Protein AF-A0A164ZJC5-F1 (afdb_monomer_lite)

Foldseek 3Di:
DDDDDPPVVPDDPDDPPQVPDPDDHPVVLLVPQVCNVVVHDCVVCVVVPVNVVVDPPVVVVVVVVVVCCVVVVDPDDDD

Sequence (79 aa):
MLKKDGRDSKRPPYIPPLSKLPGPNARDSRRHDIFLQLGLDPLREINNDQLLRGQRSQRKLGQTIRRAKKMGILPIWSN

pLDDT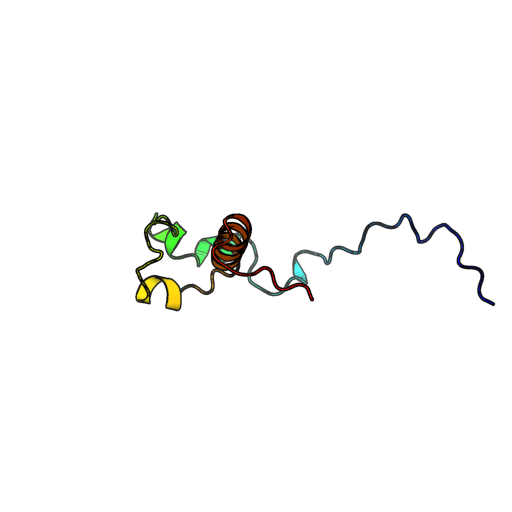: mean 70.34, std 9.43, range [44.31, 86.06]

Organism: NCBI:txid1314777

Structure (mmCIF, N/CA/C/O backbone):
data_AF-A0A164ZJC5-F1
#
_entry.id   AF-A0A164ZJC5-F1
#
loop_
_atom_site.group_PDB
_atom_site.id
_atom_site.type_symbol
_atom_site.label_atom_id
_atom_site.label_alt_id
_atom_site.label_comp_id
_atom_site.label_asym_id
_atom_site.label_entity_id
_atom_site.label_seq_id
_atom_site.pdbx_PDB_ins_code
_atom_site.Cartn_x
_atom_site.Cartn_y
_atom_site.Cartn_z
_atom_site.occupancy
_atom_site.B_iso_or_equiv
_atom_site.auth_seq_id
_atom_site.auth_comp_id
_atom_site.auth_asym_id
_atom_site.auth_atom_id
_atom_site.pdbx_PDB_model_num
ATOM 1 N N . MET A 1 1 ? 33.504 26.205 -25.544 1.00 44.31 1 MET A N 1
ATOM 2 C CA . MET A 1 1 ? 32.165 26.645 -25.086 1.00 44.31 1 MET A CA 1
ATOM 3 C C . MET A 1 1 ? 31.117 26.059 -26.032 1.00 44.31 1 MET A C 1
ATOM 5 O O . MET A 1 1 ? 30.964 26.580 -27.128 1.00 44.31 1 MET A O 1
ATOM 9 N N . LEU A 1 2 ? 30.459 24.942 -25.684 1.00 57.50 2 LEU A N 1
ATOM 10 C CA . LEU A 1 2 ? 29.369 24.402 -26.513 1.00 57.50 2 LEU A CA 1
ATOM 11 C C . LEU A 1 2 ? 28.117 25.266 -26.313 1.00 57.50 2 LEU A C 1
ATOM 13 O O . LEU A 1 2 ? 27.558 25.308 -25.217 1.00 57.50 2 LEU A O 1
ATOM 17 N N . LYS A 1 3 ? 27.686 25.959 -27.370 1.00 54.12 3 LYS A N 1
ATOM 18 C CA . LYS A 1 3 ? 26.379 26.619 -27.423 1.00 54.12 3 LYS A CA 1
ATOM 19 C C . LYS A 1 3 ? 25.309 25.523 -27.371 1.00 54.12 3 LYS A C 1
ATOM 21 O O . LYS A 1 3 ? 25.207 24.721 -28.291 1.00 54.12 3 LYS A O 1
ATOM 26 N N . LYS A 1 4 ? 24.556 25.450 -26.269 1.00 55.03 4 LYS A N 1
ATOM 27 C CA . LYS A 1 4 ? 23.345 24.625 -26.183 1.00 55.03 4 LYS A CA 1
ATOM 28 C C . LYS A 1 4 ? 22.285 25.290 -27.051 1.00 55.03 4 LYS A C 1
ATOM 30 O O . LYS A 1 4 ? 21.718 26.306 -26.656 1.00 55.03 4 LYS A O 1
ATOM 35 N N . ASP A 1 5 ? 22.054 24.741 -28.236 1.00 53.06 5 ASP A N 1
ATOM 36 C CA . ASP A 1 5 ? 20.928 25.128 -29.077 1.00 53.06 5 ASP A CA 1
ATOM 37 C C . ASP A 1 5 ? 19.637 25.046 -28.249 1.00 53.06 5 ASP A C 1
ATOM 39 O O . ASP A 1 5 ? 19.318 24.005 -27.671 1.00 53.06 5 ASP A O 1
ATOM 43 N N . GLY A 1 6 ? 18.864 26.134 -28.203 1.00 56.78 6 GLY A N 1
ATOM 44 C CA . GLY A 1 6 ? 17.618 26.268 -27.432 1.00 56.78 6 GLY A CA 1
ATOM 45 C C . GLY A 1 6 ? 16.461 25.348 -27.860 1.00 56.78 6 GLY A C 1
ATOM 46 O O . GLY A 1 6 ? 15.307 25.638 -27.560 1.00 56.78 6 GLY A O 1
ATOM 47 N N . ARG A 1 7 ? 16.750 24.250 -28.568 1.00 54.91 7 ARG A N 1
ATOM 48 C CA . ARG A 1 7 ? 15.804 23.227 -29.037 1.00 54.91 7 ARG A CA 1
ATOM 49 C C . ARG A 1 7 ? 15.658 22.047 -28.069 1.00 54.91 7 ARG A C 1
ATOM 51 O O . ARG A 1 7 ? 14.736 21.250 -28.226 1.00 54.91 7 ARG A O 1
ATOM 58 N N . ASP A 1 8 ? 16.527 21.940 -27.064 1.00 56.41 8 ASP A N 1
ATOM 59 C CA . ASP A 1 8 ? 16.488 20.834 -26.097 1.00 56.41 8 ASP A CA 1
ATOM 60 C C . ASP A 1 8 ? 15.561 21.086 -24.898 1.00 56.41 8 ASP A C 1
ATOM 62 O O . ASP A 1 8 ? 15.135 20.140 -24.243 1.00 56.41 8 ASP A O 1
ATOM 66 N N . SER A 1 9 ? 15.151 22.332 -24.642 1.00 58.22 9 SER A N 1
ATOM 67 C CA . SER A 1 9 ? 14.270 22.687 -23.514 1.00 58.22 9 SER A CA 1
ATOM 68 C C . SER A 1 9 ? 12.785 22.348 -23.725 1.00 58.22 9 SER A C 1
ATOM 70 O O . SER A 1 9 ? 11.978 22.543 -22.818 1.00 58.22 9 SER A O 1
ATOM 72 N N . LYS A 1 10 ? 12.403 21.852 -24.911 1.00 62.94 10 LYS A N 1
ATOM 73 C CA . LYS A 1 10 ? 11.008 21.542 -25.288 1.00 62.94 10 LYS A CA 1
ATOM 74 C C . LYS A 1 10 ? 10.728 20.049 -25.481 1.00 62.94 10 LYS A C 1
ATOM 76 O O . LYS A 1 10 ? 9.585 19.690 -25.755 1.00 62.94 10 LYS A O 1
ATOM 81 N N . ARG A 1 11 ? 11.734 19.174 -25.379 1.00 61.81 11 ARG A N 1
ATOM 82 C CA . ARG A 1 11 ? 11.515 17.732 -25.558 1.00 61.81 11 ARG A CA 1
ATOM 83 C C . ARG A 1 11 ? 10.785 17.192 -24.324 1.00 61.81 11 ARG A C 1
ATOM 85 O O . ARG A 1 11 ? 11.284 17.395 -23.217 1.00 61.81 11 ARG A O 1
ATOM 92 N N . PRO A 1 12 ? 9.619 16.537 -24.476 1.00 71.25 12 PRO A N 1
ATOM 93 C CA . PRO A 1 12 ? 8.970 15.900 -23.342 1.00 71.25 12 PRO A CA 1
ATOM 94 C C . PRO A 1 12 ? 9.934 14.876 -22.724 1.00 71.25 12 PRO A C 1
ATOM 96 O O . PRO A 1 12 ? 10.736 14.277 -23.452 1.00 71.25 12 PRO A O 1
ATOM 99 N N . PRO A 1 13 ? 9.895 14.678 -21.396 1.00 74.38 13 PRO A N 1
ATOM 100 C CA . PRO A 1 13 ? 10.739 13.685 -20.746 1.00 74.38 13 PRO A CA 1
ATOM 101 C C . PRO A 1 13 ? 10.516 12.317 -21.399 1.00 74.38 13 PRO A C 1
ATOM 103 O O . PRO A 1 13 ? 9.382 11.951 -21.708 1.00 74.38 13 PRO A O 1
ATOM 106 N N . TYR A 1 14 ? 11.596 11.565 -21.624 1.00 74.62 14 TYR A N 1
ATOM 107 C CA . TYR A 1 14 ? 11.502 10.205 -22.150 1.00 74.62 14 TYR A CA 1
ATOM 108 C C . TYR A 1 14 ? 10.671 9.347 -21.193 1.00 74.62 14 TYR A C 1
ATOM 110 O O . TYR A 1 14 ? 11.077 9.090 -20.060 1.00 74.62 14 TYR A O 1
ATOM 118 N N . ILE A 1 15 ? 9.503 8.905 -21.656 1.00 71.62 15 ILE A N 1
ATOM 119 C CA . ILE A 1 15 ? 8.678 7.935 -20.943 1.00 71.62 15 ILE A CA 1
ATOM 120 C C . ILE A 1 15 ? 9.097 6.561 -21.472 1.00 71.62 15 ILE A C 1
ATOM 122 O O . ILE A 1 15 ? 8.916 6.302 -22.667 1.00 71.62 15 ILE A O 1
ATOM 126 N N . PRO A 1 16 ? 9.689 5.684 -20.641 1.00 67.06 16 PRO A N 1
ATOM 127 C CA . PRO A 1 16 ? 10.069 4.358 -21.096 1.00 67.06 16 PRO A CA 1
ATOM 128 C C . PRO A 1 16 ? 8.828 3.610 -21.608 1.00 67.06 16 PRO A C 1
ATOM 130 O O . PRO A 1 16 ? 7.748 3.737 -21.022 1.00 67.06 16 PRO A O 1
ATOM 133 N N . PRO A 1 17 ? 8.955 2.822 -22.691 1.00 69.12 17 PRO A N 1
ATOM 134 C CA . PRO A 1 17 ? 7.860 1.995 -23.174 1.00 69.12 17 PRO A CA 1
ATOM 135 C C . PRO A 1 17 ? 7.406 1.045 -22.065 1.00 69.12 17 PRO A C 1
ATOM 137 O O . PRO A 1 17 ? 8.216 0.588 -21.257 1.00 69.12 17 PRO A O 1
ATOM 140 N N . LEU A 1 18 ? 6.108 0.731 -22.046 1.00 61.16 18 LEU A N 1
ATOM 141 C CA . LEU A 1 18 ? 5.448 -0.016 -20.968 1.00 61.16 18 LEU A CA 1
ATOM 142 C C . LEU A 1 18 ? 6.127 -1.365 -20.646 1.00 61.16 18 LEU A C 1
ATOM 144 O O . LEU A 1 18 ? 6.024 -1.848 -19.525 1.00 61.16 18 LEU A O 1
ATOM 148 N N . SER A 1 19 ? 6.848 -1.941 -21.612 1.00 63.12 19 SER A N 1
ATOM 149 C CA . SER A 1 19 ? 7.627 -3.178 -21.496 1.00 63.12 19 SER A CA 1
ATOM 150 C C . SER A 1 19 ? 8.930 -3.060 -20.694 1.00 63.12 19 SER A C 1
ATOM 152 O O . SER A 1 19 ? 9.437 -4.075 -20.233 1.00 63.12 19 SER A O 1
ATOM 154 N N . LYS A 1 20 ? 9.488 -1.852 -20.528 1.00 66.75 20 LYS A N 1
ATOM 155 C CA . LYS A 1 20 ? 10.719 -1.595 -19.753 1.00 66.75 20 LYS A CA 1
ATOM 156 C C . LYS A 1 20 ? 10.445 -1.171 -18.309 1.00 66.75 20 LYS A C 1
ATOM 158 O O . LYS A 1 20 ? 11.388 -0.944 -17.554 1.00 66.75 20 LYS A O 1
ATOM 163 N N . LEU A 1 21 ? 9.177 -1.014 -17.929 1.00 70.38 21 LEU A N 1
ATOM 164 C CA . LEU A 1 21 ? 8.817 -0.677 -16.558 1.00 70.38 21 LEU A CA 1
ATOM 165 C C . LEU A 1 21 ? 8.993 -1.915 -15.665 1.00 70.38 21 LEU A C 1
ATOM 167 O O . LEU A 1 21 ? 8.518 -2.991 -16.026 1.00 70.38 21 LEU A O 1
ATOM 171 N N . PRO A 1 22 ? 9.659 -1.790 -14.505 1.00 64.06 22 PRO A N 1
ATOM 172 C CA . PRO A 1 22 ? 9.790 -2.901 -13.576 1.00 64.06 22 PRO A CA 1
ATOM 173 C C . PRO A 1 22 ? 8.416 -3.287 -13.010 1.00 64.06 22 PRO A C 1
ATOM 175 O O . PRO A 1 22 ? 7.683 -2.438 -12.500 1.00 64.06 22 PRO A O 1
ATOM 178 N N . GLY A 1 23 ? 8.089 -4.580 -13.079 1.00 69.38 23 GLY A N 1
ATOM 179 C CA . GLY A 1 23 ? 6.874 -5.165 -12.511 1.00 69.38 23 GLY A CA 1
ATOM 180 C C . GLY A 1 23 ? 5.878 -5.703 -13.549 1.00 69.38 23 GLY A C 1
ATOM 181 O O . GLY A 1 23 ? 6.017 -5.467 -14.748 1.00 69.38 23 GLY A O 1
ATOM 182 N N . PRO A 1 24 ? 4.871 -6.470 -13.099 1.00 70.62 24 PRO A N 1
ATOM 183 C CA . PRO A 1 24 ? 3.856 -7.036 -13.979 1.00 70.62 24 PRO A CA 1
ATOM 184 C C . PRO A 1 24 ? 3.017 -5.937 -14.640 1.00 70.62 24 PRO A C 1
ATOM 186 O O . PRO A 1 24 ? 2.754 -4.883 -14.056 1.00 70.62 24 PRO A O 1
ATOM 189 N N . ASN A 1 25 ? 2.536 -6.199 -15.857 1.00 76.88 25 ASN A N 1
ATOM 190 C CA . ASN A 1 25 ? 1.657 -5.266 -16.559 1.00 76.88 25 ASN A CA 1
ATOM 191 C C . ASN A 1 25 ? 0.361 -4.995 -15.755 1.00 76.88 25 ASN A C 1
ATOM 193 O O . ASN A 1 25 ? 0.025 -5.682 -14.786 1.00 76.88 25 ASN A O 1
ATOM 197 N N . ALA A 1 26 ? -0.417 -3.993 -1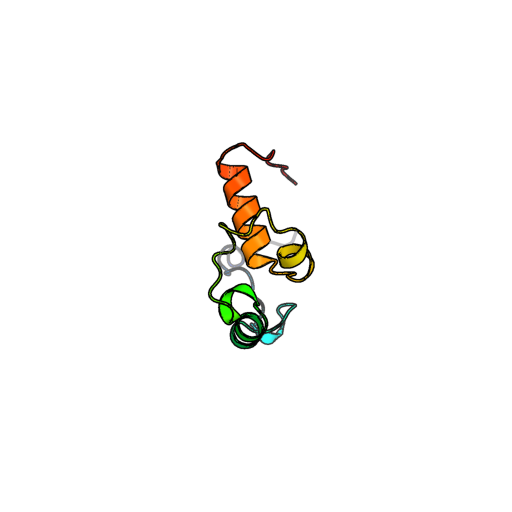6.169 1.00 72.75 26 ALA A N 1
ATOM 198 C CA . ALA A 1 26 ? -1.638 -3.603 -15.459 1.00 72.75 26 ALA A CA 1
ATOM 199 C C . ALA A 1 26 ? -2.720 -4.701 -15.399 1.00 72.75 26 ALA A C 1
ATOM 201 O O . ALA A 1 26 ? -3.599 -4.646 -14.537 1.00 72.75 26 ALA A O 1
ATOM 202 N N . ARG A 1 27 ? -2.717 -5.664 -16.327 1.00 75.94 27 ARG A N 1
ATOM 203 C CA . ARG A 1 27 ? -3.667 -6.784 -16.345 1.00 75.94 27 ARG A CA 1
ATOM 204 C C . ARG A 1 27 ? -3.255 -7.848 -15.331 1.00 75.94 27 ARG A C 1
ATOM 206 O O . ARG A 1 27 ? -4.081 -8.264 -14.527 1.00 75.94 27 ARG A O 1
ATOM 213 N N . ASP A 1 28 ? -1.984 -8.218 -15.322 1.00 77.06 28 ASP A N 1
ATOM 214 C CA . ASP A 1 28 ? -1.434 -9.235 -14.429 1.00 77.06 28 ASP A CA 1
ATOM 215 C C . ASP A 1 28 ? -1.358 -8.720 -12.991 1.00 77.06 28 ASP A C 1
ATOM 217 O O . ASP A 1 28 ? -1.727 -9.427 -12.060 1.00 77.06 28 ASP A O 1
ATOM 221 N N . SER A 1 29 ? -1.049 -7.435 -12.804 1.00 73.62 29 SER A N 1
ATOM 222 C CA . SER A 1 29 ? -1.152 -6.771 -11.499 1.00 73.62 29 SER 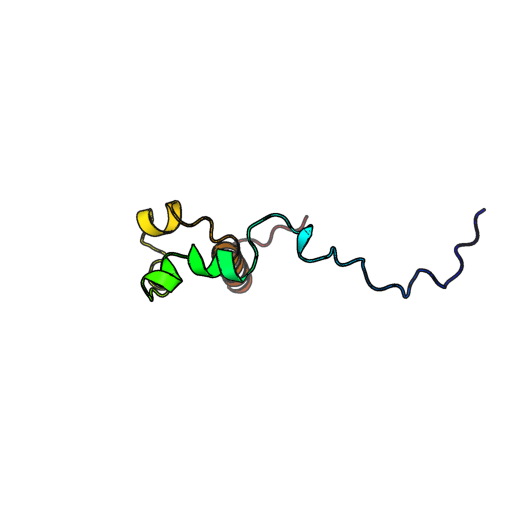A CA 1
ATOM 223 C C . SER A 1 29 ? -2.555 -6.890 -10.898 1.00 73.62 29 SER A C 1
ATOM 225 O O . SER A 1 29 ? -2.691 -7.151 -9.711 1.00 73.62 29 SER A O 1
ATOM 227 N N . ARG A 1 30 ? -3.606 -6.718 -11.715 1.00 76.94 30 ARG A N 1
ATOM 228 C CA . ARG A 1 30 ? -5.001 -6.869 -11.269 1.00 76.94 30 ARG A CA 1
ATOM 229 C C . ARG A 1 30 ? -5.348 -8.320 -10.957 1.00 76.94 30 ARG A C 1
ATOM 231 O O . ARG A 1 30 ? -6.051 -8.570 -9.989 1.00 76.94 30 ARG A O 1
ATOM 238 N N . ARG A 1 31 ? -4.840 -9.265 -11.755 1.00 80.19 31 ARG A N 1
ATOM 239 C CA . ARG A 1 31 ? -5.041 -10.702 -11.522 1.00 80.19 31 ARG A CA 1
ATOM 240 C C . ARG A 1 31 ? -4.432 -11.181 -10.213 1.00 80.19 31 ARG A C 1
ATOM 242 O O . ARG A 1 31 ? -5.001 -12.086 -9.628 1.00 80.19 31 ARG A O 1
ATOM 249 N N . HIS A 1 32 ? -3.319 -10.603 -9.770 1.00 77.19 32 HIS A N 1
ATOM 250 C CA . HIS A 1 32 ? -2.624 -11.004 -8.541 1.00 77.19 32 HIS A CA 1
ATOM 251 C C . HIS A 1 32 ? -2.977 -10.148 -7.305 1.00 77.19 32 HIS A C 1
ATOM 253 O O . HIS A 1 32 ? -2.439 -10.378 -6.220 1.00 77.19 32 HIS A O 1
ATOM 259 N N . ASP A 1 33 ? -3.864 -9.158 -7.445 1.00 79.69 33 ASP A N 1
ATOM 260 C CA . ASP A 1 33 ? -4.303 -8.298 -6.341 1.00 79.69 33 ASP A CA 1
ATOM 261 C C . ASP A 1 33 ? -5.411 -9.001 -5.537 1.00 79.69 33 ASP A C 1
ATOM 263 O O . ASP A 1 33 ? -6.560 -9.082 -5.976 1.00 79.69 33 ASP A O 1
ATOM 267 N N . ILE A 1 34 ? -5.065 -9.501 -4.347 1.00 80.19 34 ILE A N 1
ATOM 268 C CA . ILE A 1 34 ? -5.983 -10.226 -3.448 1.00 80.19 34 ILE A CA 1
ATOM 269 C C . ILE A 1 34 ? -7.196 -9.371 -3.063 1.00 80.19 34 ILE A C 1
ATOM 271 O O . ILE A 1 34 ? -8.299 -9.895 -2.940 1.00 80.19 34 ILE A O 1
ATOM 275 N N . PHE A 1 35 ? -7.038 -8.052 -2.926 1.00 82.25 35 PHE A N 1
ATOM 276 C CA . PHE A 1 35 ? -8.168 -7.184 -2.592 1.00 82.25 35 PHE A CA 1
ATOM 277 C C . PHE A 1 35 ? -9.186 -7.133 -3.735 1.00 82.25 35 PHE A C 1
ATOM 279 O O . PHE A 1 35 ? -10.383 -7.089 -3.483 1.00 82.25 35 PHE A O 1
ATOM 286 N N . LEU A 1 36 ? -8.726 -7.155 -4.993 1.00 82.12 36 LEU A N 1
ATOM 287 C CA . LEU A 1 36 ? -9.628 -7.214 -6.146 1.00 82.12 36 LEU A CA 1
ATOM 288 C C . LEU A 1 36 ? -10.278 -8.592 -6.282 1.00 82.12 36 LEU A C 1
ATOM 290 O O . LEU A 1 36 ? -11.465 -8.660 -6.580 1.00 82.12 36 LEU A O 1
ATOM 294 N N . GLN A 1 37 ? -9.524 -9.670 -6.046 1.00 83.75 37 GLN A N 1
ATOM 295 C CA . GLN A 1 37 ? -10.049 -11.039 -6.092 1.00 83.75 37 GLN A CA 1
ATOM 296 C C . GLN A 1 37 ? -11.142 -11.277 -5.044 1.00 83.75 37 GLN A C 1
ATOM 298 O O . GLN A 1 37 ? -12.157 -11.893 -5.348 1.00 83.75 37 GLN A O 1
ATOM 303 N N . LEU A 1 38 ? -10.932 -10.779 -3.823 1.00 84.38 38 LEU A N 1
ATOM 304 C CA . LEU A 1 38 ? -11.845 -10.961 -2.694 1.00 84.38 38 LEU A CA 1
ATOM 305 C C . LEU A 1 38 ? -12.886 -9.837 -2.564 1.00 84.38 38 LEU A C 1
ATOM 307 O O . LEU A 1 38 ? -13.721 -9.886 -1.668 1.00 84.38 38 LEU A O 1
ATOM 311 N N . GLY A 1 39 ? -12.836 -8.811 -3.422 1.00 86.06 39 GLY A N 1
ATOM 312 C CA . GLY A 1 39 ? -13.742 -7.659 -3.348 1.00 86.06 39 GLY A CA 1
ATOM 313 C C . GLY A 1 39 ? -13.592 -6.826 -2.068 1.00 86.06 39 GLY A C 1
ATOM 314 O O . GLY A 1 39 ? -14.547 -6.187 -1.634 1.00 86.06 39 GLY A O 1
ATOM 315 N N . LEU A 1 40 ? -12.409 -6.841 -1.452 1.00 83.44 40 LEU A N 1
ATOM 316 C CA . LEU A 1 40 ? -12.129 -6.148 -0.197 1.00 83.44 40 LEU A CA 1
ATOM 317 C C . LEU A 1 40 ? -11.700 -4.702 -0.449 1.00 83.44 40 LEU A C 1
ATOM 319 O O . LEU A 1 40 ? -10.915 -4.412 -1.356 1.00 83.44 40 LEU A O 1
ATOM 323 N N . ASP A 1 41 ? -12.158 -3.796 0.412 1.00 81.06 41 ASP A N 1
ATOM 324 C CA . ASP A 1 41 ? -11.661 -2.424 0.451 1.00 81.06 41 ASP A CA 1
ATOM 325 C C . ASP A 1 41 ? -10.351 -2.377 1.264 1.00 81.06 41 ASP A C 1
ATOM 327 O O . ASP A 1 41 ? -10.377 -2.594 2.478 1.00 81.06 41 ASP A O 1
ATOM 331 N N . PRO A 1 42 ? -9.199 -2.053 0.646 1.00 74.31 42 PRO A N 1
ATOM 332 C CA . PRO A 1 42 ? -7.918 -2.002 1.347 1.00 74.31 42 PRO A CA 1
ATOM 333 C C . PRO A 1 42 ? -7.893 -1.002 2.506 1.00 74.31 42 PRO A C 1
ATOM 335 O O . PRO A 1 42 ? -7.081 -1.146 3.414 1.00 74.31 42 PRO A O 1
ATOM 338 N N . LEU A 1 43 ? -8.740 0.034 2.467 1.00 78.12 43 LEU A N 1
ATOM 339 C CA . LEU A 1 43 ? -8.809 1.031 3.535 1.00 78.12 43 LEU A CA 1
ATOM 340 C C . LEU A 1 43 ? -9.519 0.494 4.775 1.00 78.12 43 LEU A C 1
ATOM 342 O O . LEU A 1 43 ? -9.175 0.890 5.886 1.00 78.12 43 LEU A O 1
ATOM 346 N N . ARG A 1 44 ? -10.482 -0.413 4.594 1.00 81.12 44 ARG A N 1
ATOM 347 C CA . ARG A 1 44 ? -11.162 -1.086 5.708 1.00 81.12 44 ARG A CA 1
ATOM 348 C C . ARG A 1 44 ? -10.261 -2.128 6.361 1.00 81.12 44 ARG A C 1
ATOM 350 O O . ARG A 1 44 ? -10.304 -2.293 7.573 1.00 81.12 44 ARG A O 1
ATOM 357 N N . GLU A 1 45 ? -9.386 -2.742 5.573 1.00 79.81 45 GLU A N 1
ATOM 358 C CA . GLU A 1 45 ? -8.470 -3.792 6.025 1.00 79.81 45 GLU A CA 1
ATOM 359 C C . GLU A 1 45 ? -7.096 -3.275 6.482 1.00 79.81 45 GLU A C 1
ATOM 361 O O . GLU A 1 45 ? -6.153 -4.051 6.629 1.00 79.81 45 GLU A O 1
ATOM 366 N N . ILE A 1 46 ? -6.955 -1.968 6.736 1.00 76.38 46 ILE A N 1
ATOM 367 C CA . ILE A 1 46 ? -5.669 -1.359 7.120 1.00 76.38 46 ILE A CA 1
ATOM 368 C C . ILE A 1 46 ? -5.082 -1.931 8.422 1.00 76.38 46 ILE A C 1
ATOM 370 O O . ILE A 1 46 ? -3.869 -1.923 8.611 1.00 76.38 46 ILE A O 1
ATOM 374 N N . ASN A 1 47 ? -5.934 -2.451 9.306 1.00 77.44 47 ASN A N 1
ATOM 375 C CA . ASN A 1 47 ? -5.520 -3.047 10.577 1.00 77.44 47 ASN A CA 1
ATOM 376 C C . ASN A 1 47 ? -5.276 -4.563 10.477 1.00 77.44 47 ASN A C 1
ATOM 378 O O . ASN A 1 47 ? -4.854 -5.186 11.449 1.00 77.44 47 ASN A O 1
ATOM 382 N N . ASN A 1 48 ? -5.532 -5.170 9.316 1.00 77.75 48 ASN A N 1
ATOM 383 C CA . ASN A 1 48 ? -5.332 -6.593 9.090 1.00 77.75 48 ASN A CA 1
ATOM 384 C C . ASN A 1 48 ? -3.908 -6.844 8.576 1.00 77.75 48 ASN A C 1
ATOM 386 O O . ASN A 1 48 ? -3.648 -6.950 7.375 1.00 77.75 48 ASN A O 1
ATOM 390 N N . ASP A 1 49 ? -2.971 -6.914 9.520 1.00 74.75 49 ASP A N 1
ATOM 391 C CA . ASP A 1 49 ? -1.537 -7.050 9.249 1.00 74.75 49 ASP A CA 1
ATOM 392 C C . ASP A 1 49 ? -1.213 -8.290 8.392 1.00 74.75 49 ASP A C 1
ATOM 394 O O . ASP A 1 49 ? -0.385 -8.232 7.483 1.00 74.75 49 ASP A O 1
ATOM 398 N N . GLN A 1 50 ? -1.926 -9.402 8.596 1.00 79.62 50 GLN A N 1
ATOM 399 C CA . GLN A 1 50 ? -1.725 -10.617 7.799 1.00 79.62 50 GLN A CA 1
ATOM 400 C C . GLN A 1 50 ? -2.083 -10.414 6.322 1.00 79.62 50 GLN A C 1
ATOM 402 O O . GLN A 1 50 ? -1.327 -10.826 5.437 1.00 79.62 50 GLN A O 1
ATOM 407 N N . LEU A 1 51 ? -3.198 -9.732 6.048 1.00 76.25 51 LEU A N 1
ATOM 408 C CA . LEU A 1 51 ? -3.645 -9.445 4.685 1.00 76.25 51 LEU A CA 1
ATOM 409 C C . LEU A 1 51 ? -2.689 -8.478 3.964 1.00 76.25 51 LEU A C 1
ATOM 411 O O . LEU A 1 51 ? -2.419 -8.627 2.770 1.00 76.25 51 LEU A O 1
ATOM 415 N N . LEU A 1 52 ? -2.141 -7.505 4.694 1.00 70.06 52 LEU A N 1
ATOM 416 C CA . LEU A 1 52 ? -1.235 -6.493 4.150 1.00 70.06 52 LEU A CA 1
ATOM 417 C C . LEU A 1 52 ? 0.177 -7.027 3.893 1.00 70.06 52 LEU A C 1
ATOM 419 O O . LEU A 1 52 ? 0.776 -6.681 2.873 1.00 70.06 52 LEU A O 1
ATOM 423 N N . ARG A 1 53 ? 0.705 -7.902 4.758 1.00 68.88 53 ARG A N 1
ATOM 424 C CA . ARG A 1 53 ? 2.043 -8.502 4.593 1.00 68.88 53 ARG A CA 1
ATOM 425 C C . ARG A 1 53 ? 2.181 -9.315 3.308 1.00 68.88 53 ARG A C 1
ATOM 427 O O . ARG A 1 53 ? 3.239 -9.288 2.682 1.00 68.88 53 ARG A O 1
ATOM 434 N N . GLY A 1 54 ? 1.115 -10.004 2.896 1.00 65.19 54 GLY A N 1
ATOM 435 C CA . GLY A 1 54 ? 1.089 -10.790 1.659 1.00 65.19 54 GLY A CA 1
ATOM 436 C C . GLY A 1 54 ? 0.972 -9.949 0.383 1.00 65.19 54 GLY A C 1
ATOM 437 O O . GLY A 1 54 ? 1.274 -10.429 -0.710 1.00 65.19 54 GLY A O 1
ATOM 438 N N . GLN A 1 55 ? 0.562 -8.683 0.494 1.00 60.03 55 GLN A N 1
ATOM 439 C CA . GLN A 1 55 ? 0.302 -7.815 -0.649 1.00 60.03 55 GLN A CA 1
ATOM 440 C C . GLN A 1 55 ? 1.341 -6.696 -0.745 1.00 60.03 55 GLN A C 1
ATOM 442 O O . GLN A 1 55 ? 1.168 -5.594 -0.226 1.00 60.03 55 GLN A O 1
ATOM 447 N N . ARG A 1 56 ? 2.378 -6.923 -1.566 1.00 54.16 56 ARG A N 1
ATOM 448 C CA . ARG A 1 56 ? 3.263 -5.872 -2.117 1.00 54.16 56 ARG A CA 1
ATOM 449 C C . ARG A 1 56 ? 2.521 -4.956 -3.105 1.00 54.16 56 ARG A C 1
ATOM 451 O O . ARG A 1 56 ? 3.042 -4.624 -4.169 1.00 54.16 56 ARG A O 1
ATOM 458 N N . SER A 1 57 ? 1.299 -4.526 -2.802 1.00 61.66 57 SER A N 1
ATOM 459 C CA . SER A 1 57 ? 0.574 -3.564 -3.630 1.00 61.66 57 SER A CA 1
ATOM 460 C C . SER A 1 57 ? 1.189 -2.169 -3.436 1.00 61.66 57 SER A C 1
ATOM 462 O O . SER A 1 57 ? 0.594 -1.266 -2.856 1.00 61.66 57 SER A O 1
ATOM 464 N N . GLN A 1 58 ? 2.411 -1.969 -3.953 1.00 60.19 58 GLN A N 1
ATOM 465 C CA . GLN A 1 58 ? 3.162 -0.702 -3.945 1.00 60.19 58 GLN A CA 1
ATOM 466 C C . GLN A 1 58 ? 2.287 0.490 -4.350 1.00 60.19 58 GLN A C 1
ATOM 468 O O . GLN A 1 58 ? 2.475 1.605 -3.871 1.00 60.19 58 GLN A O 1
ATOM 473 N N . ARG A 1 59 ? 1.291 0.250 -5.209 1.00 59.84 59 ARG A N 1
ATOM 474 C CA . ARG A 1 59 ? 0.292 1.236 -5.619 1.00 59.84 59 ARG A CA 1
ATOM 475 C C . ARG A 1 59 ? -0.637 1.680 -4.491 1.00 59.84 59 ARG A C 1
ATOM 477 O O . ARG A 1 59 ? -0.780 2.884 -4.301 1.00 59.84 59 ARG A O 1
ATOM 484 N N . LYS A 1 60 ? -1.250 0.745 -3.761 1.00 65.25 60 LYS A N 1
ATOM 485 C CA . LYS A 1 60 ? -2.161 1.052 -2.647 1.00 65.25 60 LYS A CA 1
ATOM 486 C C . LYS A 1 60 ? -1.378 1.561 -1.447 1.00 65.25 60 LYS A C 1
ATOM 488 O O . LYS A 1 60 ? -1.708 2.621 -0.936 1.00 65.25 60 LYS A O 1
ATOM 493 N N . LEU A 1 61 ? -0.254 0.923 -1.118 1.00 64.56 61 LEU A N 1
ATOM 494 C CA . LEU A 1 61 ? 0.686 1.404 -0.100 1.00 64.56 61 LEU A CA 1
ATOM 495 C C . LEU A 1 61 ? 1.151 2.838 -0.420 1.00 64.56 61 LEU A C 1
ATOM 497 O O . LEU A 1 61 ? 1.089 3.732 0.419 1.00 64.56 61 LEU A O 1
ATOM 501 N N . GLY A 1 62 ? 1.494 3.108 -1.683 1.00 72.69 62 GLY A N 1
ATOM 502 C CA . GLY A 1 62 ? 1.850 4.443 -2.156 1.00 72.69 62 GLY A CA 1
ATOM 503 C C . GLY A 1 62 ? 0.691 5.446 -2.152 1.00 72.69 62 GLY A C 1
ATOM 504 O O . GLY A 1 62 ? 0.935 6.644 -2.022 1.00 72.69 62 GLY A O 1
ATOM 505 N N . GLN A 1 63 ? -0.563 5.014 -2.306 1.00 75.50 63 GLN A N 1
ATOM 506 C CA . GLN A 1 63 ? -1.735 5.886 -2.157 1.00 75.50 63 GLN A CA 1
ATOM 507 C C . GLN A 1 63 ? -1.998 6.210 -0.685 1.00 75.50 63 GLN A C 1
ATOM 509 O O . GLN A 1 63 ? -2.179 7.383 -0.363 1.00 75.50 63 GLN A O 1
ATOM 514 N N . THR A 1 64 ? -1.941 5.218 0.205 1.00 74.44 64 THR A N 1
ATOM 515 C CA . THR A 1 64 ? -2.098 5.403 1.654 1.00 74.44 64 THR A CA 1
ATOM 516 C C . THR A 1 64 ? -1.012 6.325 2.204 1.00 74.44 64 THR A C 1
ATOM 518 O O . THR A 1 64 ? -1.338 7.300 2.876 1.00 74.44 64 THR A O 1
ATOM 521 N N . ILE A 1 65 ? 0.257 6.127 1.819 1.00 75.12 65 ILE A N 1
ATOM 522 C CA . ILE A 1 65 ? 1.367 7.024 2.189 1.00 75.12 65 ILE A CA 1
ATOM 523 C C . ILE A 1 65 ? 1.125 8.449 1.675 1.00 75.12 65 ILE A C 1
ATOM 525 O O . ILE A 1 65 ? 1.273 9.410 2.428 1.00 75.12 65 IL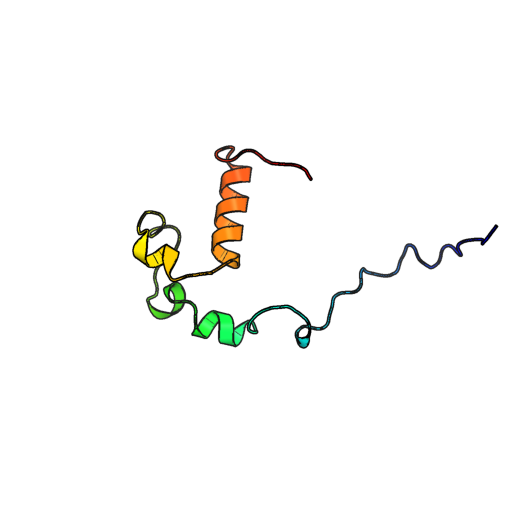E A O 1
ATOM 529 N N . ARG A 1 66 ? 0.728 8.618 0.404 1.00 77.06 66 ARG A N 1
ATOM 530 C CA . ARG A 1 66 ? 0.426 9.947 -0.163 1.00 77.06 66 ARG A CA 1
ATOM 531 C C . ARG A 1 66 ? -0.699 10.653 0.593 1.00 77.06 66 ARG A C 1
ATOM 533 O O . ARG A 1 66 ? -0.615 11.856 0.824 1.00 77.06 66 ARG A O 1
ATOM 540 N N . ARG A 1 67 ? -1.737 9.915 0.986 1.00 72.81 67 ARG A N 1
ATOM 541 C CA . ARG A 1 67 ? -2.889 10.456 1.715 1.00 72.81 67 ARG A CA 1
ATOM 542 C C . ARG A 1 67 ? -2.526 10.804 3.160 1.00 72.81 67 ARG A C 1
ATOM 544 O O . ARG A 1 67 ? -2.838 11.906 3.593 1.00 72.81 67 ARG A O 1
ATOM 551 N N . ALA A 1 68 ? -1.790 9.937 3.856 1.00 71.94 68 ALA A N 1
ATOM 552 C CA . ALA A 1 68 ? -1.290 10.180 5.210 1.00 71.94 68 ALA A CA 1
ATOM 553 C C . ALA A 1 68 ? -0.367 11.411 5.291 1.00 71.94 68 ALA A C 1
ATOM 555 O O . ALA A 1 68 ? -0.505 12.210 6.215 1.00 71.94 68 ALA A O 1
ATOM 556 N N . LYS A 1 69 ? 0.500 11.626 4.288 1.00 70.50 69 LYS A N 1
ATOM 557 C CA . LYS A 1 69 ? 1.296 12.862 4.152 1.00 70.50 69 LYS A CA 1
ATOM 558 C C . LYS A 1 69 ? 0.419 14.107 3.984 1.00 70.50 69 LYS A C 1
ATOM 560 O O . LYS A 1 69 ? 0.676 15.127 4.607 1.00 70.50 69 LYS A O 1
ATOM 565 N N . LYS A 1 70 ? -0.641 14.023 3.171 1.00 70.69 70 LYS A N 1
ATOM 566 C CA 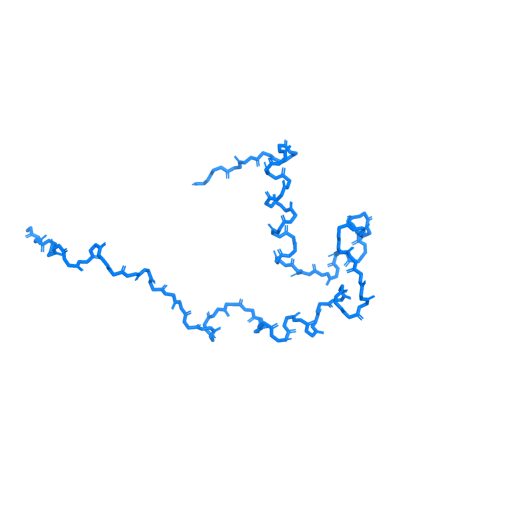. LYS A 1 70 ? -1.569 15.144 2.931 1.00 70.69 70 LYS A CA 1
ATOM 567 C C . LYS A 1 70 ? -2.391 15.517 4.173 1.00 70.69 70 LYS A C 1
ATOM 569 O O . LYS A 1 70 ? -2.767 16.670 4.321 1.00 70.69 70 LYS A O 1
ATOM 574 N N . MET A 1 71 ? -2.659 14.541 5.040 1.00 80.19 71 MET A N 1
ATOM 575 C CA . MET A 1 71 ? -3.392 14.714 6.300 1.00 80.19 71 MET A CA 1
ATOM 576 C C . MET A 1 71 ? -2.489 15.113 7.482 1.00 80.19 71 MET A C 1
ATOM 578 O O . MET A 1 71 ? -2.996 15.299 8.580 1.00 80.19 71 MET A O 1
ATOM 582 N N . GLY A 1 72 ? -1.166 15.205 7.291 1.00 80.00 72 GLY A N 1
ATOM 583 C CA . GLY A 1 72 ? -0.219 15.565 8.355 1.00 80.00 72 GLY A CA 1
ATOM 584 C C . GLY A 1 72 ? 0.085 14.452 9.366 1.00 80.00 72 GLY A C 1
ATOM 585 O O . GLY A 1 72 ? 0.741 14.707 10.367 1.00 80.00 72 GLY A O 1
ATOM 586 N N . ILE A 1 73 ? -0.357 13.217 9.107 1.00 81.50 73 ILE A N 1
ATOM 587 C CA . ILE A 1 73 ? -0.105 12.058 9.982 1.00 81.50 73 ILE A CA 1
ATOM 588 C C . ILE A 1 73 ? 1.352 11.594 9.854 1.00 81.50 73 ILE A C 1
ATOM 590 O O . ILE A 1 73 ? 1.964 11.162 10.826 1.00 81.50 73 ILE A O 1
ATOM 594 N N . LEU A 1 74 ? 1.908 11.676 8.640 1.00 68.75 74 LEU A N 1
ATOM 595 C CA . LEU A 1 74 ? 3.303 11.346 8.358 1.00 68.75 74 LEU A CA 1
ATOM 596 C C . LEU A 1 74 ? 4.079 12.598 7.937 1.00 68.75 74 LEU A C 1
ATOM 598 O O . LEU A 1 74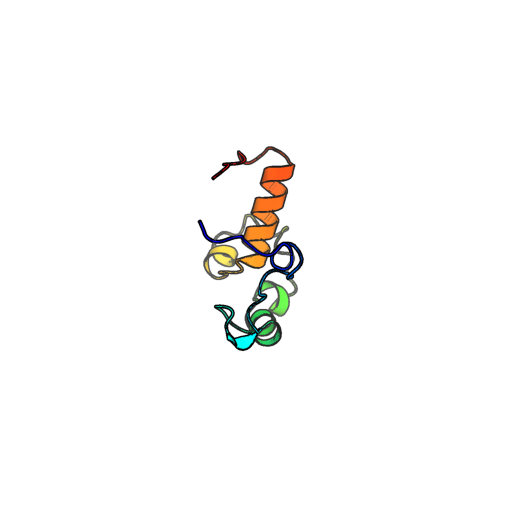 ? 3.579 13.362 7.105 1.00 68.75 74 LEU A O 1
ATOM 602 N N . PRO A 1 75 ? 5.320 12.774 8.421 1.00 73.62 75 PRO A N 1
ATOM 603 C CA . PRO A 1 75 ? 6.177 13.862 7.980 1.00 73.62 75 PRO A CA 1
ATOM 604 C C . PRO A 1 75 ? 6.509 13.733 6.486 1.00 73.62 75 PRO A C 1
ATOM 606 O O . PRO A 1 75 ? 6.730 12.642 5.944 1.00 73.62 75 PRO A O 1
ATOM 609 N N . ILE A 1 76 ? 6.547 14.873 5.796 1.00 75.62 76 ILE A N 1
ATOM 610 C CA . ILE A 1 76 ? 6.969 14.944 4.398 1.00 75.62 76 ILE A CA 1
ATOM 611 C C . ILE A 1 76 ? 8.491 15.069 4.390 1.00 75.62 76 ILE A C 1
ATOM 613 O O . ILE A 1 76 ? 9.033 16.145 4.609 1.00 75.62 76 ILE A O 1
ATOM 617 N N . TRP A 1 77 ? 9.188 13.964 4.142 1.00 67.06 77 TRP A N 1
ATOM 618 C CA . TRP A 1 77 ? 10.623 14.016 3.873 1.00 67.06 77 TRP A CA 1
ATOM 619 C C . TRP A 1 77 ? 10.853 14.493 2.437 1.00 67.06 77 TRP A C 1
ATOM 621 O O . TRP A 1 77 ? 10.387 13.855 1.487 1.00 67.06 77 TRP A O 1
ATOM 631 N N . SER A 1 78 ? 11.503 15.651 2.311 1.00 52.19 78 SER A N 1
ATOM 632 C CA . SER A 1 78 ? 12.106 16.143 1.071 1.00 52.19 78 SER A CA 1
ATOM 633 C C . SER A 1 78 ? 13.411 15.388 0.847 1.00 52.19 78 SER A C 1
ATOM 635 O O . SER A 1 78 ? 14.156 15.188 1.804 1.00 52.19 78 SER A O 1
ATOM 637 N N . ASN A 1 79 ? 13.674 14.987 -0.392 1.00 49.69 79 ASN A N 1
ATOM 638 C CA . ASN A 1 79 ? 14.975 14.488 -0.830 1.00 49.69 79 ASN A CA 1
ATOM 639 C C . ASN A 1 79 ? 15.546 15.458 -1.859 1.00 49.69 79 ASN A C 1
ATOM 641 O O . ASN A 1 79 ? 14.714 16.042 -2.593 1.00 49.69 79 ASN A O 1
#

Radius of gyration: 19.22 Å; chains: 1; bounding box: 46×38×40 Å

Secondary structure (DSSP, 8-state):
-----TTGGGSPP----GGGSSS--HHHHHHT-HHHHTT--TTTTTT-HHHHHT---HHHHHHHHHHHHHTTSS-----